Protein AF-A0A2E3XVN2-F1 (afdb_monomer_lite)

Structure (mmCIF, N/CA/C/O backbone):
data_AF-A0A2E3XVN2-F1
#
_entry.id   AF-A0A2E3XVN2-F1
#
loop_
_atom_site.group_PDB
_atom_site.id
_atom_site.type_symbol
_atom_site.label_atom_id
_atom_site.label_alt_id
_atom_site.label_comp_id
_atom_site.label_asym_id
_atom_site.label_entity_id
_atom_site.label_seq_id
_atom_site.pdbx_PDB_ins_code
_atom_site.Cartn_x
_atom_site.Cartn_y
_atom_site.Cartn_z
_atom_site.occupancy
_atom_site.B_iso_or_equiv
_atom_site.auth_seq_id
_atom_site.auth_comp_id
_atom_site.auth_asym_id
_atom_site.auth_atom_id
_atom_site.pdbx_PDB_model_num
ATOM 1 N N . MET A 1 1 ? -5.395 15.436 49.075 1.00 43.75 1 MET A N 1
ATOM 2 C CA . MET A 1 1 ? -4.969 14.298 48.230 1.00 43.75 1 MET A CA 1
ATOM 3 C C . MET A 1 1 ? -5.984 14.123 47.097 1.00 43.75 1 MET A C 1
ATOM 5 O O . MET A 1 1 ? -6.948 13.394 47.252 1.00 43.75 1 MET A O 1
ATOM 9 N N . LYS A 1 2 ? -5.852 14.884 46.005 1.00 46.12 2 LYS A N 1
ATOM 10 C CA . LYS A 1 2 ? -6.717 14.817 44.809 1.00 46.12 2 LYS A CA 1
ATOM 11 C C . LYS A 1 2 ? -5.854 15.128 43.582 1.00 46.12 2 LYS A C 1
ATOM 13 O O . LYS A 1 2 ? -5.981 16.195 43.007 1.00 46.12 2 LYS A O 1
ATOM 18 N N . SER A 1 3 ? -4.872 14.286 43.275 1.00 46.84 3 SER A N 1
ATOM 19 C CA . SER A 1 3 ? -4.075 14.438 42.047 1.00 46.84 3 SER A CA 1
ATOM 20 C C . SER A 1 3 ? -3.276 13.165 41.774 1.00 46.84 3 SER A C 1
ATOM 22 O O . SER A 1 3 ? -2.071 13.129 41.976 1.00 46.84 3 SER A O 1
ATOM 24 N N . LEU A 1 4 ? -3.965 12.070 41.442 1.00 49.28 4 LEU A N 1
ATOM 25 C CA . LEU A 1 4 ? -3.314 10.811 41.034 1.00 49.28 4 LEU A CA 1
ATOM 26 C C . LEU A 1 4 ? -4.170 9.944 40.092 1.00 49.28 4 LEU A C 1
ATOM 28 O O . LEU A 1 4 ? -3.746 8.861 39.714 1.00 49.28 4 LEU A O 1
ATOM 32 N N . PHE A 1 5 ? -5.348 10.417 39.666 1.00 47.03 5 PHE A N 1
ATOM 33 C CA . PHE A 1 5 ? -6.288 9.630 38.853 1.00 47.03 5 PHE A CA 1
ATOM 34 C C . PHE A 1 5 ? -6.243 9.918 37.343 1.00 47.03 5 PHE A C 1
ATOM 36 O O . PHE A 1 5 ? -7.022 9.337 36.599 1.00 47.03 5 PHE A O 1
ATOM 43 N N . ILE A 1 6 ? -5.350 10.796 36.873 1.00 52.28 6 ILE A N 1
ATOM 44 C CA . ILE A 1 6 ? -5.311 11.203 35.454 1.00 52.28 6 ILE A CA 1
ATOM 45 C C . ILE A 1 6 ? -4.233 10.440 34.656 1.00 52.28 6 ILE A C 1
ATOM 47 O O . ILE A 1 6 ? -4.350 10.320 33.441 1.00 52.28 6 ILE A O 1
ATOM 51 N N . LEU A 1 7 ? -3.230 9.829 35.303 1.00 45.56 7 LEU A N 1
ATOM 52 C CA . LEU A 1 7 ? -2.175 9.099 34.577 1.00 45.56 7 LEU A CA 1
ATOM 53 C C . LEU A 1 7 ? -2.591 7.705 34.067 1.00 45.56 7 LEU A C 1
ATOM 55 O O . LEU A 1 7 ? -1.933 7.169 33.182 1.00 45.56 7 LEU A O 1
ATOM 59 N N . SER A 1 8 ? -3.667 7.109 34.587 1.00 45.12 8 SER A N 1
ATOM 60 C CA . SER A 1 8 ? -4.096 5.752 34.213 1.00 45.12 8 SER A CA 1
ATOM 61 C C . SER A 1 8 ? -4.965 5.692 32.952 1.00 45.12 8 SER A C 1
ATOM 63 O O . SER A 1 8 ? -4.962 4.666 32.278 1.00 45.12 8 SER A O 1
ATOM 65 N N . LEU A 1 9 ? -5.663 6.772 32.575 1.00 43.88 9 LEU A N 1
ATOM 66 C CA . LEU A 1 9 ? -6.486 6.779 31.355 1.00 43.88 9 LEU A CA 1
ATOM 67 C C . LEU A 1 9 ? -5.659 6.900 30.064 1.00 43.88 9 LEU A C 1
ATOM 69 O O . LEU A 1 9 ? -6.075 6.386 29.031 1.00 43.88 9 LEU A O 1
ATOM 73 N N . VAL A 1 10 ? -4.475 7.520 30.120 1.00 46.09 10 VAL A N 1
ATOM 74 C CA . VAL A 1 10 ? -3.616 7.718 28.936 1.00 46.09 10 VAL A CA 1
ATOM 75 C C . VAL A 1 10 ? -2.917 6.419 28.508 1.00 46.09 10 VAL A C 1
ATOM 77 O O . VAL A 1 10 ? -2.615 6.241 27.333 1.00 46.09 10 VAL A O 1
ATOM 80 N N . LEU A 1 11 ? -2.683 5.467 29.420 1.00 46.75 11 LEU A N 1
ATOM 81 C CA . LEU A 1 11 ? -2.081 4.178 29.047 1.00 46.75 11 LEU A CA 1
ATOM 82 C C . LEU A 1 11 ? -3.059 3.232 28.330 1.00 46.75 11 LEU A C 1
ATOM 84 O O . LEU A 1 11 ? -2.631 2.452 27.483 1.00 46.75 11 LEU A O 1
ATOM 88 N N . ILE A 1 12 ? -4.359 3.302 28.634 1.00 49.62 12 ILE A N 1
ATOM 89 C CA . ILE A 1 12 ? -5.359 2.371 28.079 1.00 49.62 12 ILE A CA 1
ATOM 90 C C . ILE A 1 12 ? -5.738 2.754 26.64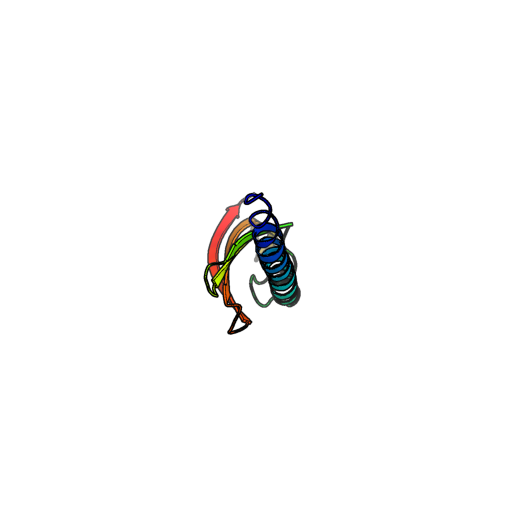0 1.00 49.62 12 ILE A C 1
ATOM 92 O O . ILE A 1 12 ? -5.923 1.875 25.794 1.00 49.62 12 ILE A O 1
ATOM 96 N N . SER A 1 13 ? -5.795 4.054 26.330 1.00 47.88 13 SER A N 1
ATOM 97 C CA . SER A 1 13 ? -6.033 4.515 24.959 1.00 47.88 13 SER A CA 1
ATOM 98 C C . SER A 1 13 ? -4.882 4.104 24.038 1.00 47.88 13 SER A C 1
ATOM 100 O O . SER A 1 13 ? -5.119 3.456 23.023 1.00 47.88 13 SER A O 1
ATOM 102 N N . ASN A 1 14 ? -3.633 4.366 24.435 1.00 51.03 14 ASN A N 1
ATOM 103 C CA . ASN A 1 14 ? -2.449 4.036 23.634 1.00 51.03 14 ASN A CA 1
ATOM 104 C C . ASN A 1 14 ? -2.300 2.530 23.354 1.00 51.03 14 ASN A C 1
ATOM 106 O O . ASN A 1 14 ? -1.875 2.155 22.264 1.00 51.03 14 ASN A O 1
ATOM 110 N N . MET A 1 15 ? -2.682 1.654 24.293 1.00 51.81 15 MET A N 1
ATOM 111 C CA . MET A 1 15 ? -2.677 0.203 24.051 1.00 51.81 15 MET A CA 1
ATOM 112 C C . MET A 1 15 ? -3.709 -0.230 23.004 1.00 51.81 15 MET A C 1
ATOM 114 O O . MET A 1 15 ? -3.425 -1.134 22.221 1.00 51.81 15 MET A O 1
ATOM 118 N N . SER A 1 16 ? -4.876 0.417 22.967 1.00 58.81 16 SER A N 1
ATOM 119 C CA . SER A 1 16 ? -5.925 0.107 21.988 1.00 58.81 16 SER A CA 1
ATOM 120 C C . SER A 1 16 ? -5.509 0.550 20.581 1.00 58.81 16 SER A C 1
ATOM 122 O O . SER A 1 16 ? -5.632 -0.227 19.638 1.00 58.81 16 SER A O 1
ATOM 124 N N . PHE A 1 17 ? -4.909 1.742 20.464 1.00 61.38 17 PHE A N 1
ATOM 125 C CA . PHE A 1 17 ? -4.368 2.262 19.202 1.00 61.38 17 PHE A CA 1
ATOM 126 C C . PHE A 1 17 ? -3.168 1.453 18.681 1.00 61.38 17 PHE A C 1
ATOM 128 O O . PHE A 1 17 ? -3.071 1.165 17.492 1.00 61.38 17 PHE A O 1
ATOM 135 N N . ALA A 1 18 ? -2.262 1.024 19.565 1.00 62.31 18 ALA A N 1
ATOM 136 C CA . ALA A 1 18 ? -1.131 0.186 19.163 1.00 62.31 18 ALA A CA 1
ATOM 137 C C . ALA A 1 18 ? -1.573 -1.219 18.709 1.00 62.31 18 ALA A C 1
ATOM 139 O O . ALA A 1 18 ? -0.923 -1.842 17.866 1.00 62.31 18 ALA A O 1
ATOM 140 N N . LEU A 1 19 ? -2.669 -1.740 19.272 1.00 63.75 19 LEU A N 1
ATOM 141 C CA . LEU A 1 19 ? -3.249 -3.007 18.838 1.00 63.75 19 LEU A CA 1
ATOM 142 C C . LEU A 1 19 ? -3.925 -2.863 17.468 1.00 63.75 19 LEU A C 1
ATOM 144 O O . LEU A 1 19 ? -3.715 -3.726 16.616 1.00 63.75 19 LEU A O 1
ATOM 148 N N . SER A 1 20 ? -4.663 -1.770 17.231 1.00 74.81 20 SER A N 1
ATOM 149 C CA . SER A 1 20 ? -5.287 -1.505 15.930 1.00 74.81 20 SER A CA 1
ATOM 150 C C . SER A 1 20 ? -4.246 -1.317 14.827 1.00 74.81 20 SER A C 1
ATOM 152 O O . SER A 1 20 ? -4.381 -1.935 13.778 1.00 74.81 20 SER A O 1
ATOM 154 N N . GLU A 1 21 ? -3.157 -0.581 15.078 1.00 82.50 21 GLU A N 1
ATOM 155 C CA . GLU A 1 21 ? -2.063 -0.425 14.106 1.00 82.50 21 GLU A CA 1
ATOM 156 C C . GLU A 1 21 ? -1.493 -1.782 13.665 1.00 82.50 21 GLU A C 1
ATOM 158 O O . GLU A 1 21 ? -1.340 -2.047 12.473 1.00 82.50 21 GLU A O 1
ATOM 163 N N . ARG A 1 22 ? -1.177 -2.662 14.624 1.00 83.06 22 ARG A N 1
ATOM 164 C CA . ARG A 1 22 ? -0.572 -3.968 14.324 1.00 83.06 22 ARG A CA 1
ATOM 165 C C . ARG A 1 22 ? -1.503 -4.877 13.538 1.00 83.06 22 ARG A C 1
ATOM 167 O O . ARG A 1 22 ? -1.035 -5.583 12.650 1.00 83.06 22 ARG A O 1
ATOM 174 N N . VAL A 1 23 ? -2.789 -4.890 13.887 1.00 82.44 23 VAL A N 1
ATOM 175 C CA . VAL A 1 23 ? -3.790 -5.687 13.170 1.00 82.44 23 VAL A CA 1
ATOM 176 C C . VAL A 1 23 ? -3.932 -5.164 11.747 1.00 82.44 23 VAL A C 1
ATOM 178 O O . VAL A 1 23 ? -3.750 -5.939 10.817 1.00 82.44 23 VAL A O 1
ATOM 181 N N . VAL A 1 24 ? -4.130 -3.855 11.572 1.00 84.00 24 VAL A N 1
ATOM 182 C CA . VAL A 1 24 ? -4.270 -3.229 10.250 1.00 84.00 24 VAL A CA 1
ATOM 183 C C . VAL A 1 24 ? -3.046 -3.508 9.377 1.00 84.00 24 VAL A C 1
ATOM 185 O O . VAL A 1 24 ? -3.185 -4.014 8.267 1.00 84.00 24 VAL A O 1
ATOM 188 N N . LYS A 1 25 ? -1.830 -3.280 9.893 1.00 87.44 25 LYS A N 1
ATOM 189 C CA . LYS A 1 25 ? -0.595 -3.593 9.158 1.00 87.44 25 LYS A CA 1
ATOM 190 C C . LYS A 1 25 ? -0.502 -5.069 8.772 1.00 87.44 25 LYS A C 1
ATOM 192 O O . LYS A 1 25 ? 0.024 -5.370 7.705 1.00 87.44 25 LYS A O 1
ATOM 197 N N . ARG A 1 26 ? -0.963 -5.998 9.615 1.00 87.44 26 ARG A N 1
ATOM 198 C CA . ARG A 1 26 ? -0.937 -7.433 9.296 1.00 87.44 26 ARG A CA 1
ATOM 199 C C . ARG A 1 26 ? -1.901 -7.767 8.160 1.00 87.44 26 ARG A C 1
ATOM 201 O O . ARG A 1 26 ? -1.462 -8.372 7.191 1.00 87.44 26 ARG A O 1
ATOM 208 N N . GLU A 1 27 ? -3.164 -7.365 8.277 1.00 85.44 27 GLU A N 1
ATOM 209 C CA . GLU A 1 27 ? -4.194 -7.663 7.268 1.00 85.44 27 GLU A CA 1
ATOM 210 C C . GLU A 1 27 ? -3.813 -7.070 5.901 1.00 85.44 27 GLU A C 1
ATOM 212 O O . GLU A 1 27 ? -3.830 -7.767 4.889 1.00 85.44 27 GLU A O 1
ATOM 217 N N . VAL A 1 28 ? -3.351 -5.813 5.875 1.00 86.56 28 VAL A N 1
ATOM 218 C CA . VAL A 1 28 ? -2.897 -5.149 4.640 1.00 86.56 28 VAL A CA 1
ATOM 219 C C . VAL A 1 28 ? -1.701 -5.872 4.017 1.00 86.56 28 VAL A C 1
ATOM 221 O O . VAL A 1 28 ? -1.676 -6.095 2.808 1.00 86.56 28 VAL A O 1
ATOM 224 N N . ASN A 1 29 ? -0.727 -6.302 4.826 1.00 88.56 29 ASN A N 1
ATOM 225 C CA . ASN A 1 29 ? 0.402 -7.085 4.322 1.00 88.56 29 ASN A CA 1
ATOM 226 C C . ASN A 1 29 ? -0.025 -8.443 3.750 1.00 88.56 29 ASN A C 1
ATOM 228 O O . ASN A 1 29 ? 0.576 -8.902 2.780 1.00 88.56 29 ASN A O 1
ATOM 232 N N . GLU A 1 30 ? -1.037 -9.100 4.320 1.00 88.00 30 GLU A N 1
ATOM 233 C CA . GLU A 1 30 ? -1.567 -10.356 3.777 1.00 88.00 30 GLU A CA 1
ATOM 234 C C . GLU A 1 30 ? -2.244 -10.140 2.416 1.00 88.00 30 GLU A C 1
ATOM 236 O O . GLU A 1 30 ? -1.966 -10.881 1.469 1.00 88.00 30 GLU A O 1
ATOM 241 N N . GLU A 1 31 ? -3.052 -9.090 2.271 1.00 86.31 31 GLU A N 1
ATOM 242 C CA . GLU A 1 31 ? -3.693 -8.743 0.996 1.00 86.31 31 GLU A CA 1
ATOM 243 C C . GLU A 1 31 ? -2.680 -8.319 -0.084 1.00 86.31 31 GLU A C 1
ATOM 245 O O . GLU A 1 31 ? -2.797 -8.744 -1.240 1.00 86.31 31 GLU A O 1
ATOM 250 N N . ILE A 1 32 ? -1.637 -7.564 0.288 1.00 88.25 32 ILE A N 1
ATOM 251 C CA . ILE A 1 32 ? -0.499 -7.255 -0.595 1.00 88.25 32 ILE A CA 1
ATOM 252 C C . ILE A 1 32 ? 0.203 -8.548 -1.000 1.00 88.25 32 ILE A C 1
ATOM 254 O O . ILE A 1 32 ? 0.382 -8.808 -2.183 1.00 88.25 32 ILE A O 1
ATOM 258 N N . ARG A 1 33 ? 0.544 -9.428 -0.056 1.00 88.44 33 ARG A N 1
ATOM 259 C CA . ARG A 1 33 ? 1.244 -10.684 -0.367 1.00 88.44 33 ARG A CA 1
ATOM 260 C C . ARG A 1 33 ? 0.465 -11.575 -1.337 1.00 88.44 33 ARG A C 1
ATOM 262 O O . ARG A 1 33 ? 1.072 -12.279 -2.142 1.00 88.44 33 ARG A O 1
ATOM 269 N N . ASN A 1 34 ? -0.862 -11.523 -1.272 1.00 85.75 34 ASN A N 1
ATOM 270 C CA . ASN A 1 34 ? -1.762 -12.230 -2.181 1.00 85.75 34 ASN A CA 1
AT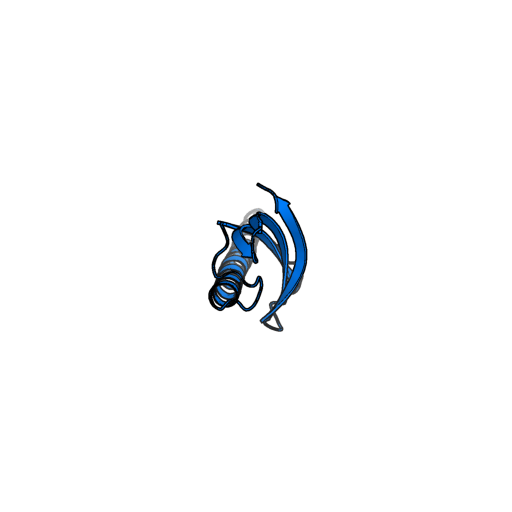OM 271 C C . ASN A 1 34 ? -1.934 -11.532 -3.547 1.00 85.75 34 ASN A C 1
ATOM 273 O O . ASN A 1 34 ? -2.640 -12.058 -4.408 1.00 85.75 34 ASN A O 1
ATOM 277 N N . GLY A 1 35 ? -1.311 -10.367 -3.754 1.00 80.62 35 GLY A N 1
ATOM 278 C CA . GLY A 1 35 ? -1.341 -9.579 -4.988 1.00 80.62 35 GLY A CA 1
ATOM 279 C C . GLY A 1 35 ? -2.666 -8.860 -5.244 1.00 80.62 35 GLY A C 1
ATOM 280 O O . GLY A 1 35 ? -2.910 -8.422 -6.365 1.00 80.62 35 GLY A O 1
ATOM 281 N N . ARG A 1 36 ? -3.545 -8.763 -4.239 1.00 81.19 36 ARG A N 1
ATOM 282 C CA . ARG A 1 36 ? -4.930 -8.291 -4.415 1.00 81.19 36 ARG A CA 1
ATOM 283 C C . ARG A 1 36 ? -5.078 -6.780 -4.363 1.00 81.19 36 ARG A C 1
ATOM 285 O O . ARG A 1 36 ? -5.991 -6.251 -4.984 1.00 81.19 36 ARG A O 1
ATOM 292 N N . LEU A 1 37 ? -4.189 -6.109 -3.637 1.00 80.69 37 LEU A N 1
ATOM 293 C CA . LEU A 1 37 ? -4.332 -4.689 -3.341 1.00 80.69 37 LEU A CA 1
ATOM 294 C C . LEU A 1 37 ? -3.598 -3.784 -4.336 1.00 80.69 37 LEU A C 1
ATOM 296 O O . LEU A 1 37 ? -4.184 -2.870 -4.900 1.00 80.69 37 LEU A O 1
ATOM 300 N N . LEU A 1 38 ? -2.309 -4.055 -4.551 1.00 82.62 38 LEU A N 1
ATOM 301 C CA . LEU A 1 38 ? -1.401 -3.190 -5.317 1.00 82.62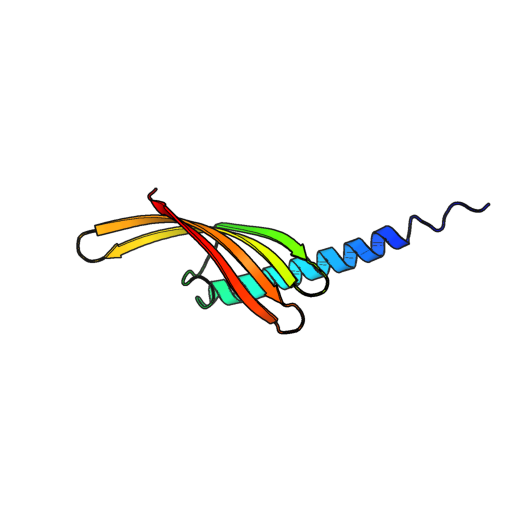 38 LEU A CA 1
ATOM 302 C C . LEU A 1 38 ? -0.831 -3.880 -6.565 1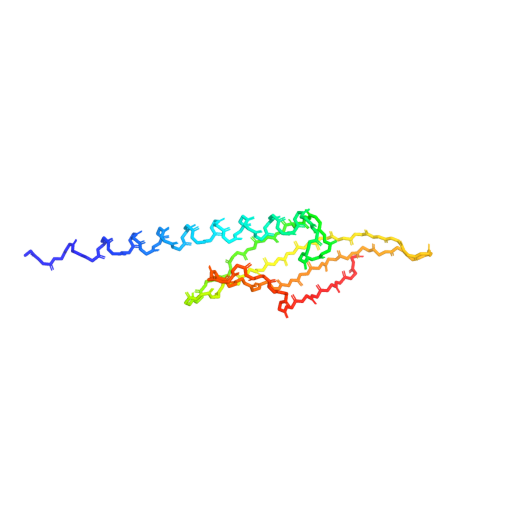.00 82.62 38 LEU A C 1
ATOM 304 O O . LEU A 1 38 ? 0.036 -3.337 -7.242 1.00 82.62 38 LEU A O 1
ATOM 308 N N . GLY A 1 39 ? -1.248 -5.120 -6.846 1.00 81.69 39 GLY A N 1
ATOM 309 C CA . GLY A 1 39 ? -0.656 -5.937 -7.912 1.00 81.69 39 GLY A CA 1
ATOM 310 C C . GLY A 1 39 ? 0.807 -6.339 -7.666 1.00 81.69 39 GLY A C 1
ATOM 311 O O . GLY A 1 39 ? 1.425 -6.949 -8.535 1.00 81.69 39 GLY A O 1
ATOM 312 N N . VAL A 1 40 ? 1.353 -6.036 -6.486 1.00 83.94 40 VAL A N 1
ATOM 313 C CA . VAL A 1 40 ? 2.685 -6.444 -6.023 1.00 83.94 40 VAL A CA 1
ATOM 314 C C . VAL A 1 40 ? 2.566 -7.335 -4.801 1.00 83.94 40 VAL A C 1
ATOM 316 O O . VAL A 1 40 ? 1.595 -7.236 -4.062 1.00 83.94 40 VAL A O 1
ATOM 319 N N . SER A 1 41 ? 3.562 -8.193 -4.577 1.00 86.38 41 SER A N 1
ATOM 320 C CA . SER A 1 41 ? 3.603 -9.117 -3.436 1.00 86.38 41 SER A CA 1
ATOM 321 C C . SER A 1 41 ? 4.364 -8.575 -2.222 1.00 86.38 41 SER A C 1
ATOM 323 O O . SER A 1 41 ? 4.534 -9.296 -1.237 1.00 86.38 41 SER A O 1
ATOM 325 N N . TYR A 1 42 ? 4.898 -7.357 -2.316 1.00 87.31 42 TYR A N 1
ATOM 326 C CA . TYR A 1 42 ? 5.748 -6.741 -1.304 1.00 87.31 42 TYR A CA 1
ATOM 327 C C . TYR A 1 42 ? 5.672 -5.212 -1.387 1.00 87.31 42 TYR A C 1
ATOM 329 O O . TYR A 1 42 ? 5.458 -4.669 -2.469 1.00 87.31 42 TYR A O 1
ATOM 337 N N . VAL A 1 43 ? 5.868 -4.552 -0.244 1.00 90.81 43 VAL A N 1
ATOM 338 C CA . VAL A 1 43 ? 6.036 -3.101 -0.109 1.00 90.81 43 VAL A CA 1
ATOM 339 C C . VAL A 1 43 ? 7.293 -2.820 0.708 1.00 90.81 43 VAL A C 1
ATOM 341 O O . VAL A 1 43 ? 7.529 -3.497 1.710 1.00 90.81 43 VAL A O 1
ATOM 344 N N . ASP A 1 44 ? 8.100 -1.855 0.268 1.00 91.94 44 ASP A N 1
ATOM 345 C CA . ASP A 1 44 ? 9.349 -1.464 0.931 1.00 91.94 44 ASP A CA 1
ATOM 346 C C . ASP A 1 44 ? 9.069 -0.773 2.265 1.00 91.94 44 ASP A C 1
ATOM 348 O O . ASP A 1 44 ? 9.674 -1.093 3.291 1.00 91.94 44 ASP A O 1
ATOM 352 N N . GLU A 1 45 ? 8.099 0.138 2.254 1.00 92.56 45 GLU A N 1
ATOM 353 C CA . GLU A 1 45 ? 7.667 0.889 3.423 1.00 92.56 45 GLU A CA 1
ATOM 354 C C . GLU A 1 45 ? 6.142 0.859 3.530 1.00 92.56 45 GLU A C 1
ATOM 356 O O . GLU A 1 45 ? 5.430 0.938 2.529 1.00 92.56 45 GLU A O 1
ATOM 361 N N . LEU A 1 46 ? 5.644 0.714 4.760 1.00 91.38 46 LEU A N 1
ATOM 362 C CA . LEU A 1 46 ? 4.219 0.747 5.081 1.00 91.38 46 LEU A CA 1
ATOM 363 C C . LEU A 1 46 ? 4.029 1.447 6.429 1.00 91.38 46 LEU A C 1
ATOM 365 O O . LEU A 1 46 ? 4.170 0.831 7.498 1.00 91.38 46 LEU A O 1
ATOM 369 N N . ASN A 1 47 ? 3.719 2.741 6.393 1.00 92.00 47 ASN A N 1
ATOM 370 C CA . ASN A 1 47 ? 3.587 3.553 7.596 1.00 92.00 47 ASN A CA 1
ATOM 371 C C . ASN A 1 47 ? 2.122 3.788 7.932 1.00 92.00 47 ASN A C 1
ATOM 373 O O . ASN A 1 47 ? 1.312 4.163 7.097 1.00 92.00 47 ASN A O 1
ATOM 377 N N . PHE A 1 48 ? 1.767 3.584 9.195 1.00 90.12 48 PHE A N 1
ATOM 378 C CA . PHE A 1 48 ? 0.413 3.842 9.661 1.00 90.12 48 PHE A CA 1
ATOM 379 C C . PHE A 1 48 ? 0.273 5.323 10.006 1.00 90.12 48 PHE A C 1
ATOM 381 O O . PHE A 1 48 ? 0.985 5.823 10.877 1.00 90.12 48 PHE A O 1
ATOM 388 N N . LEU A 1 49 ? -0.635 6.013 9.320 1.00 89.25 49 LEU A N 1
ATOM 389 C CA . LEU A 1 49 ? -0.834 7.456 9.463 1.00 89.25 49 LEU A CA 1
ATOM 390 C C . LEU A 1 49 ? -1.791 7.777 10.615 1.00 89.25 49 LEU A C 1
ATOM 392 O O . LEU A 1 49 ? -1.637 8.787 11.302 1.00 89.25 49 LEU A O 1
ATOM 396 N N . GLY A 1 50 ? -2.759 6.895 10.858 1.00 85.69 50 GLY A N 1
ATOM 397 C CA . GLY A 1 50 ? -3.718 7.005 11.951 1.00 85.69 50 GLY A CA 1
ATOM 398 C C . GLY A 1 50 ? -5.048 6.344 11.615 1.00 85.69 50 GLY A C 1
ATOM 399 O O . GLY A 1 50 ? -5.257 5.891 10.493 1.00 85.69 50 GLY A O 1
ATOM 400 N N . CYS A 1 51 ? -5.962 6.328 12.585 1.00 83.62 51 CYS A N 1
ATOM 401 C CA . CYS A 1 51 ? -7.368 6.018 12.344 1.00 83.62 51 CYS A CA 1
ATOM 402 C C . CYS A 1 51 ? -8.252 7.140 12.874 1.00 83.62 51 CYS A C 1
ATOM 404 O O . CYS A 1 51 ? -7.965 7.727 13.923 1.00 83.62 51 CYS A O 1
ATOM 406 N N . ASN A 1 52 ? -9.351 7.394 12.172 1.00 84.56 52 ASN A N 1
ATOM 407 C CA . ASN A 1 52 ? -10.523 8.006 12.783 1.00 84.56 52 ASN A CA 1
ATOM 408 C C . ASN A 1 52 ? -11.396 6.908 13.428 1.00 84.56 52 ASN A C 1
ATOM 410 O O . ASN A 1 52 ? -10.878 5.859 13.802 1.00 84.56 52 ASN A O 1
ATOM 414 N N . GLU A 1 53 ? -12.696 7.154 13.604 1.00 78.44 53 GLU A N 1
ATOM 415 C CA . GLU A 1 53 ? -13.633 6.220 14.243 1.00 78.44 53 GLU A CA 1
ATOM 416 C C . GLU A 1 53 ? -13.528 4.783 13.702 1.00 78.44 53 GLU A C 1
ATOM 418 O O . GLU A 1 53 ? -13.494 3.853 14.504 1.00 78.44 53 GLU A O 1
ATOM 423 N N . ASN A 1 54 ? -13.416 4.607 12.378 1.00 81.44 54 ASN A N 1
ATOM 424 C CA . ASN A 1 54 ? -13.388 3.280 11.739 1.00 81.44 54 ASN A CA 1
ATOM 425 C C . ASN A 1 54 ? -12.422 3.187 10.548 1.00 81.44 54 ASN A C 1
ATOM 427 O O . ASN A 1 54 ? -12.139 2.094 10.066 1.00 81.44 54 ASN A O 1
ATOM 431 N N . LEU A 1 55 ? -11.964 4.329 10.033 1.00 85.06 55 LEU A N 1
ATOM 432 C CA . LEU A 1 55 ? -11.145 4.409 8.836 1.00 85.06 55 LEU A CA 1
ATOM 433 C C . LEU A 1 55 ? -9.703 4.675 9.240 1.00 85.06 55 LEU A C 1
ATOM 435 O O . LEU A 1 55 ? -9.396 5.710 9.838 1.00 85.06 55 LEU A O 1
ATOM 439 N N . CYS A 1 56 ? -8.832 3.744 8.893 1.00 87.62 56 CYS A N 1
ATOM 440 C CA . CYS A 1 56 ? -7.399 3.850 9.074 1.00 87.62 56 CYS A CA 1
ATOM 441 C C . CYS A 1 56 ? -6.726 4.192 7.751 1.00 87.62 56 CYS 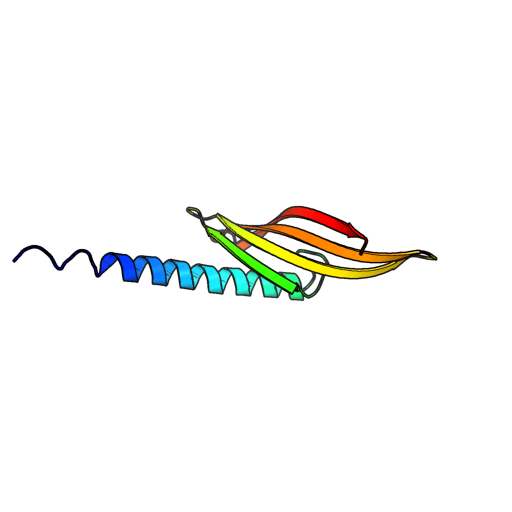A C 1
ATOM 443 O O . CYS A 1 56 ? -7.147 3.714 6.701 1.00 87.62 56 CYS A O 1
ATOM 445 N N . GLU A 1 57 ? -5.669 4.991 7.796 1.00 91.38 57 GLU A N 1
ATOM 446 C CA . GLU A 1 57 ? -4.865 5.313 6.619 1.00 91.38 57 GLU A CA 1
ATOM 447 C C . GLU A 1 57 ? -3.438 4.791 6.803 1.00 91.38 57 GLU A C 1
ATOM 449 O O . GLU A 1 57 ? -2.852 4.906 7.888 1.00 91.38 57 GLU A O 1
ATOM 454 N N . LEU A 1 58 ? -2.877 4.215 5.741 1.00 92.00 58 LEU A N 1
ATOM 455 C CA . LEU A 1 58 ? -1.469 3.839 5.668 1.00 92.00 58 LEU A CA 1
ATOM 456 C C . LEU A 1 58 ? -0.834 4.481 4.442 1.00 92.00 58 LEU A C 1
ATOM 458 O O . LEU A 1 58 ? -1.414 4.406 3.359 1.00 92.00 58 LEU A O 1
ATOM 462 N N . ASP A 1 59 ? 0.354 5.059 4.597 1.00 95.00 59 ASP A N 1
ATOM 463 C CA . ASP A 1 59 ? 1.217 5.294 3.445 1.00 95.00 59 ASP A CA 1
ATOM 464 C C . ASP A 1 59 ? 1.918 3.998 3.061 1.00 95.00 59 ASP A C 1
ATOM 466 O O . ASP A 1 59 ? 2.148 3.122 3.904 1.00 95.00 59 ASP A O 1
ATOM 470 N N . PHE A 1 60 ? 2.235 3.885 1.780 1.00 93.62 60 PHE A N 1
ATOM 471 C CA . PHE A 1 60 ? 3.117 2.847 1.292 1.00 93.62 60 PHE A CA 1
ATOM 472 C C . PHE A 1 60 ? 4.087 3.411 0.264 1.00 93.62 60 PHE A C 1
ATOM 474 O O . PHE A 1 60 ? 3.752 4.339 -0.479 1.00 93.62 60 PHE A O 1
ATOM 481 N N . THR A 1 61 ? 5.234 2.749 0.164 1.00 95.06 61 THR A N 1
ATOM 482 C CA . THR A 1 61 ? 6.194 2.912 -0.926 1.00 95.06 61 THR A CA 1
ATOM 483 C C . THR A 1 61 ? 6.663 1.535 -1.371 1.00 95.06 61 THR A C 1
ATOM 485 O O . THR A 1 61 ? 6.897 0.653 -0.540 1.00 95.06 61 THR A O 1
ATOM 488 N N . TYR A 1 62 ? 6.780 1.326 -2.679 1.00 93.75 62 TYR A N 1
ATOM 489 C CA . TYR A 1 62 ? 7.395 0.129 -3.236 1.00 93.75 62 TYR A CA 1
ATOM 490 C C . TYR A 1 62 ? 8.068 0.407 -4.576 1.00 93.75 62 TYR A C 1
ATOM 492 O O . TYR A 1 62 ? 7.604 1.245 -5.352 1.00 93.75 62 TYR A O 1
ATOM 500 N N . GLN A 1 63 ? 9.114 -0.351 -4.881 1.00 93.62 63 GLN A N 1
ATOM 501 C CA . GLN A 1 63 ? 9.726 -0.366 -6.206 1.00 93.62 63 GLN A CA 1
ATOM 502 C C . GLN A 1 63 ? 9.263 -1.575 -7.023 1.00 93.62 63 GLN A C 1
ATOM 504 O O . GLN A 1 63 ? 9.075 -2.683 -6.510 1.00 93.62 63 GLN A O 1
ATOM 509 N N . THR A 1 64 ? 9.038 -1.369 -8.318 1.00 90.25 64 THR A N 1
ATOM 510 C CA . THR A 1 64 ? 8.693 -2.442 -9.246 1.00 90.25 64 THR A CA 1
ATOM 511 C C . THR A 1 64 ? 9.361 -2.225 -10.588 1.00 90.25 64 THR A C 1
ATOM 513 O O . THR A 1 64 ? 9.324 -1.138 -11.157 1.00 90.25 64 THR A O 1
ATOM 516 N N . SER A 1 65 ? 9.920 -3.299 -11.126 1.00 90.94 65 SER A N 1
ATOM 517 C CA . SER A 1 65 ? 10.544 -3.290 -12.440 1.00 90.94 65 SER A CA 1
ATOM 518 C C . SER A 1 65 ? 9.885 -4.342 -13.323 1.00 90.94 65 SER A C 1
ATOM 520 O O . SER A 1 65 ? 9.437 -5.397 -12.860 1.00 90.94 65 SER A O 1
ATOM 522 N N . GLY A 1 66 ? 9.837 -4.075 -14.620 1.00 88.56 66 GLY A N 1
ATOM 523 C CA . GLY A 1 66 ? 9.270 -4.995 -15.595 1.00 88.56 66 GLY A CA 1
ATOM 524 C C . GLY A 1 66 ? 9.678 -4.628 -17.010 1.00 88.56 66 GLY A C 1
ATOM 525 O O . GLY A 1 66 ? 10.235 -3.564 -17.255 1.00 88.56 66 GLY A O 1
ATOM 526 N N . CYS A 1 67 ? 9.407 -5.522 -17.956 1.00 89.81 67 CYS A N 1
ATOM 527 C CA . CYS A 1 67 ? 9.624 -5.246 -19.371 1.00 89.81 67 CYS A CA 1
ATOM 528 C C . CYS A 1 67 ? 8.358 -5.572 -20.161 1.00 89.81 67 CYS A C 1
ATOM 530 O O . CYS A 1 67 ? 7.770 -6.645 -20.008 1.00 89.81 67 CYS A O 1
ATOM 532 N N . HIS A 1 68 ? 7.953 -4.646 -21.024 1.00 85.00 68 HIS A N 1
ATOM 533 C CA . HIS A 1 68 ? 6.884 -4.825 -21.991 1.00 85.00 68 HIS A CA 1
ATOM 534 C C . HIS A 1 68 ? 7.444 -4.615 -23.398 1.00 85.00 68 HIS A C 1
ATOM 536 O O . HIS A 1 68 ? 7.875 -3.520 -23.749 1.00 85.00 68 HIS A O 1
ATOM 542 N N . TRP A 1 69 ? 7.437 -5.690 -24.190 1.00 88.25 69 TRP A N 1
ATOM 543 C CA . TRP A 1 69 ? 8.049 -5.749 -25.522 1.00 88.25 69 TRP A CA 1
ATOM 544 C C . TRP A 1 69 ? 9.536 -5.361 -25.498 1.00 88.25 69 TRP A C 1
ATOM 546 O O . TRP A 1 69 ? 10.357 -6.175 -25.085 1.00 88.25 69 TRP A O 1
ATOM 556 N N . ASP A 1 70 ? 9.876 -4.155 -25.942 1.00 90.31 70 ASP A N 1
ATOM 557 C CA . ASP A 1 70 ? 11.223 -3.591 -26.051 1.00 90.31 70 ASP A CA 1
ATOM 558 C C . ASP A 1 70 ? 11.506 -2.474 -25.032 1.00 90.31 70 ASP A C 1
ATOM 560 O O . ASP A 1 70 ? 12.600 -1.910 -25.025 1.00 90.31 70 ASP A O 1
ATOM 564 N N . MET A 1 71 ? 10.553 -2.177 -24.146 1.00 84.06 71 MET A N 1
ATOM 565 C CA . MET A 1 71 ? 10.705 -1.179 -23.092 1.00 84.06 71 MET A CA 1
ATOM 566 C C . MET A 1 71 ? 10.742 -1.859 -21.729 1.00 84.06 71 MET A C 1
ATOM 568 O O . MET A 1 71 ? 9.812 -2.574 -21.354 1.00 84.06 71 MET A O 1
ATOM 572 N N . CYS A 1 72 ? 11.811 -1.617 -20.980 1.00 91.44 72 CYS A N 1
ATOM 573 C CA . CYS A 1 72 ? 11.864 -1.940 -19.563 1.00 91.44 72 CYS A CA 1
ATOM 574 C C . CYS A 1 72 ? 11.602 -0.673 -18.756 1.00 91.44 72 CYS A C 1
ATOM 576 O O . CYS A 1 72 ? 12.039 0.409 -19.146 1.00 91.44 72 CYS A O 1
ATOM 578 N N . TYR A 1 73 ? 10.878 -0.829 -17.659 1.00 89.62 73 TYR A N 1
ATOM 579 C CA . TYR A 1 73 ? 10.616 0.220 -16.693 1.00 89.62 73 TYR A CA 1
ATOM 580 C C . TYR A 1 73 ? 11.171 -0.199 -15.341 1.00 89.62 73 TYR A C 1
ATOM 582 O O . TYR A 1 73 ? 11.176 -1.385 -14.992 1.00 89.62 73 TYR A O 1
ATOM 590 N N . ASP A 1 74 ? 11.603 0.800 -14.593 1.00 93.75 74 ASP A N 1
ATOM 591 C CA . ASP A 1 74 ? 11.867 0.701 -13.173 1.00 93.75 74 ASP A CA 1
ATOM 592 C C . ASP A 1 74 ? 11.119 1.858 -12.524 1.00 93.75 74 ASP A C 1
ATOM 594 O O . ASP A 1 74 ? 11.297 3.010 -12.917 1.00 93.75 74 ASP A O 1
ATOM 598 N N . LEU A 1 75 ? 10.184 1.530 -11.639 1.00 93.25 75 LEU A N 1
ATOM 599 C CA . LEU A 1 75 ? 9.240 2.480 -11.077 1.00 93.25 75 LEU A CA 1
ATOM 600 C C . LEU A 1 75 ? 9.340 2.473 -9.562 1.00 93.25 75 LEU A C 1
ATOM 602 O O . LEU A 1 75 ? 9.323 1.412 -8.938 1.00 93.25 75 LEU A O 1
ATOM 606 N N . GLU A 1 76 ? 9.315 3.661 -8.974 1.00 95.44 76 GLU A N 1
ATOM 607 C CA . GLU A 1 76 ? 9.001 3.848 -7.564 1.00 95.44 76 GLU A CA 1
ATOM 608 C C . GLU A 1 76 ? 7.563 4.336 -7.441 1.00 95.44 76 GLU A C 1
ATOM 610 O O . GLU A 1 76 ? 7.197 5.391 -7.963 1.00 95.44 76 GLU A O 1
ATOM 615 N N . CYS A 1 77 ? 6.737 3.546 -6.764 1.00 94.19 77 CYS A N 1
ATOM 616 C CA . CYS A 1 77 ? 5.341 3.846 -6.512 1.00 94.19 77 CYS A CA 1
ATOM 617 C C . CYS A 1 77 ? 5.142 4.195 -5.040 1.00 94.19 77 CYS A C 1
ATOM 619 O O . CYS A 1 77 ? 5.576 3.463 -4.154 1.00 94.19 77 CYS A O 1
ATOM 621 N N . SER A 1 78 ? 4.423 5.281 -4.780 1.00 95.94 78 SER A N 1
ATOM 622 C CA . SER A 1 78 ? 4.008 5.692 -3.439 1.00 95.94 78 SER A CA 1
ATOM 623 C C . SER A 1 78 ? 2.534 6.074 -3.429 1.00 95.94 78 SER A C 1
ATOM 625 O O . SER A 1 78 ? 1.957 6.413 -4.468 1.00 95.94 78 SER A O 1
ATOM 627 N N . GLY A 1 79 ? 1.894 5.990 -2.268 1.00 94.62 79 GLY A N 1
ATOM 628 C CA . GLY A 1 79 ? 0.468 6.264 -2.179 1.00 94.62 79 GLY A CA 1
ATOM 629 C C . GLY A 1 79 ? -0.114 6.115 -0.786 1.00 94.62 79 GLY A C 1
ATOM 630 O O . GLY A 1 79 ? 0.606 5.991 0.205 1.00 94.62 79 GLY A O 1
ATOM 631 N N . VAL A 1 80 ? -1.446 6.135 -0.732 1.00 93.50 80 VAL A N 1
ATOM 632 C CA . VAL A 1 80 ? -2.214 5.987 0.507 1.00 93.50 80 VAL A CA 1
ATOM 633 C C . VAL A 1 80 ? -3.279 4.913 0.336 1.00 93.50 80 VAL A C 1
ATOM 635 O O . VAL A 1 80 ? -4.089 4.949 -0.595 1.00 93.50 80 VAL A O 1
ATOM 638 N N . LEU A 1 81 ? -3.293 3.979 1.279 1.00 91.44 81 LEU A N 1
ATOM 639 C CA . LEU A 1 81 ? -4.337 2.981 1.458 1.00 91.44 81 LEU A CA 1
ATOM 640 C C . LEU A 1 81 ? -5.280 3.422 2.568 1.00 91.44 81 LEU A C 1
ATOM 642 O O . LEU A 1 81 ? -4.842 3.917 3.608 1.00 91.44 81 LEU A O 1
ATOM 646 N N . THR A 1 82 ? -6.569 3.190 2.365 1.00 88.75 82 THR A N 1
ATOM 647 C CA . THR A 1 82 ? -7.595 3.356 3.393 1.00 88.75 82 THR A CA 1
ATOM 648 C C . THR A 1 82 ? -8.144 1.995 3.782 1.00 88.75 82 THR A C 1
ATOM 650 O O . THR A 1 82 ? -8.488 1.200 2.913 1.00 88.75 82 THR A O 1
ATOM 653 N N . PHE A 1 83 ? -8.231 1.728 5.079 1.00 84.38 83 PHE A N 1
ATOM 654 C CA . PHE A 1 83 ? -8.702 0.469 5.639 1.00 84.38 83 PHE A CA 1
ATOM 655 C C . PHE A 1 83 ? -9.879 0.725 6.576 1.00 84.38 83 PHE A C 1
ATOM 657 O O . PHE A 1 83 ? -9.715 1.403 7.593 1.00 84.38 83 PHE A O 1
ATOM 664 N N . ASP A 1 84 ? -11.050 0.177 6.259 1.00 84.62 84 ASP A N 1
ATOM 665 C CA . ASP A 1 84 ? -12.198 0.192 7.165 1.00 84.62 84 ASP A CA 1
ATOM 666 C C . ASP A 1 84 ? -12.111 -0.996 8.134 1.00 84.62 84 ASP A C 1
ATOM 668 O O . ASP A 1 84 ? -12.142 -2.160 7.729 1.00 84.62 84 ASP A O 1
ATOM 672 N N . THR A 1 85 ? -12.007 -0.720 9.435 1.00 74.00 85 THR A N 1
ATOM 673 C CA . THR A 1 85 ? -11.854 -1.763 10.460 1.00 74.00 85 THR A CA 1
ATOM 674 C C . THR A 1 85 ? -13.135 -2.530 10.780 1.00 74.00 85 THR A C 1
ATOM 676 O O . THR A 1 85 ? -13.055 -3.582 11.413 1.00 74.00 85 THR A O 1
ATOM 679 N N . ASN A 1 86 ? -14.304 -2.025 10.381 1.00 75.81 86 ASN A N 1
ATOM 680 C CA . ASN A 1 86 ? -15.588 -2.699 10.575 1.00 75.81 86 ASN A CA 1
ATOM 681 C C . ASN A 1 86 ? -15.908 -3.632 9.407 1.00 75.81 86 ASN A C 1
ATOM 683 O O . ASN A 1 86 ? -16.436 -4.723 9.624 1.00 75.81 86 ASN A O 1
ATOM 687 N N . GLU A 1 87 ? -15.589 -3.207 8.184 1.00 70.31 87 GLU A N 1
ATOM 688 C CA . GLU A 1 87 ? -15.872 -3.975 6.968 1.00 70.31 87 GLU A CA 1
ATOM 689 C C . GLU A 1 87 ? -14.680 -4.820 6.492 1.00 70.31 87 GLU A C 1
ATOM 691 O O . GLU A 1 87 ? -14.861 -5.710 5.663 1.00 70.31 87 GLU A O 1
ATOM 696 N N . LEU A 1 88 ? -13.479 -4.593 7.045 1.00 67.06 88 LEU A N 1
ATOM 697 C CA . LEU A 1 88 ? -12.215 -5.204 6.605 1.00 67.06 88 LEU A CA 1
ATOM 698 C C . LEU A 1 88 ? -11.947 -4.966 5.110 1.00 67.06 88 LEU A C 1
ATOM 700 O O . LEU A 1 88 ? -11.360 -5.802 4.422 1.00 67.06 88 LEU A O 1
ATOM 704 N N . VAL A 1 89 ? -12.403 -3.822 4.602 1.00 68.12 89 VAL A N 1
ATOM 705 C CA . VAL A 1 89 ? -12.218 -3.409 3.211 1.00 68.12 89 VAL A CA 1
ATOM 706 C C . VAL A 1 89 ? -10.990 -2.517 3.139 1.00 68.12 89 VAL A C 1
ATOM 708 O O . VAL A 1 89 ? -10.824 -1.605 3.949 1.00 68.12 89 VAL A O 1
ATOM 711 N N . THR A 1 90 ? -10.124 -2.799 2.169 1.00 79.06 90 THR A N 1
ATOM 712 C CA . THR A 1 90 ? -8.950 -1.977 1.883 1.00 79.06 90 THR A CA 1
ATOM 713 C C . THR A 1 90 ? -9.101 -1.377 0.497 1.00 79.06 90 THR A C 1
ATOM 715 O O . THR A 1 90 ? -9.232 -2.116 -0.476 1.00 79.06 90 THR A O 1
ATOM 718 N N . ASP A 1 91 ? -9.035 -0.056 0.416 1.00 82.56 91 ASP A N 1
ATOM 719 C CA . ASP A 1 91 ? -9.146 0.690 -0.831 1.00 82.56 91 ASP A CA 1
ATOM 720 C C . ASP A 1 91 ? -7.866 1.484 -1.102 1.00 82.56 91 ASP A C 1
ATOM 722 O O . ASP A 1 91 ? -7.225 2.019 -0.190 1.00 82.56 91 ASP A O 1
ATOM 726 N N . LEU A 1 92 ? -7.502 1.578 -2.381 1.00 85.00 92 LEU A N 1
ATOM 727 C CA . LEU A 1 92 ? -6.426 2.443 -2.847 1.00 85.00 92 LEU A CA 1
ATOM 728 C C . LEU A 1 92 ? -6.976 3.850 -3.083 1.00 85.00 92 LEU A C 1
ATOM 730 O O . LEU A 1 92 ? -7.718 4.083 -4.037 1.00 85.00 92 LEU A O 1
ATOM 734 N N . LYS A 1 93 ? -6.601 4.792 -2.216 1.00 84.31 93 LYS A N 1
ATOM 735 C CA . LYS A 1 93 ? -7.046 6.187 -2.305 1.00 84.31 93 LYS A CA 1
ATOM 736 C C . LYS A 1 93 ? -6.260 6.955 -3.361 1.00 84.31 93 LYS A C 1
ATOM 738 O O . LYS A 1 93 ? -6.844 7.675 -4.165 1.00 84.31 93 LYS A O 1
ATOM 743 N N . GLU A 1 94 ? -4.940 6.801 -3.345 1.00 85.81 94 GLU A N 1
ATOM 744 C CA . GLU A 1 94 ? -4.026 7.457 -4.276 1.00 85.81 94 GLU A CA 1
ATOM 745 C C . GLU A 1 94 ? -2.802 6.575 -4.518 1.00 85.81 94 GLU A C 1
ATOM 747 O O . GLU A 1 94 ? -2.315 5.921 -3.596 1.00 85.81 94 GLU A O 1
ATOM 752 N N . GLN A 1 95 ? -2.305 6.591 -5.754 1.00 91.38 95 GLN A N 1
ATOM 753 C CA . GLN A 1 95 ? -1.031 6.002 -6.136 1.00 91.38 95 GLN A CA 1
ATOM 754 C C . GLN A 1 95 ? -0.373 6.871 -7.200 1.00 91.38 95 GLN A C 1
ATOM 756 O O . GLN A 1 95 ? -0.992 7.208 -8.211 1.00 91.38 95 GLN A O 1
ATOM 761 N N . ASN A 1 96 ? 0.896 7.183 -6.984 1.00 94.31 96 ASN A N 1
ATOM 762 C CA . ASN A 1 96 ? 1.744 7.858 -7.944 1.00 94.31 96 ASN A CA 1
ATOM 763 C C . ASN A 1 96 ? 3.000 7.019 -8.174 1.00 94.31 96 ASN A C 1
ATOM 765 O O . ASN A 1 96 ? 3.633 6.593 -7.212 1.00 94.31 96 ASN A O 1
ATOM 769 N N . CYS A 1 97 ? 3.358 6.800 -9.437 1.00 93.50 97 CYS A N 1
ATOM 770 C CA . C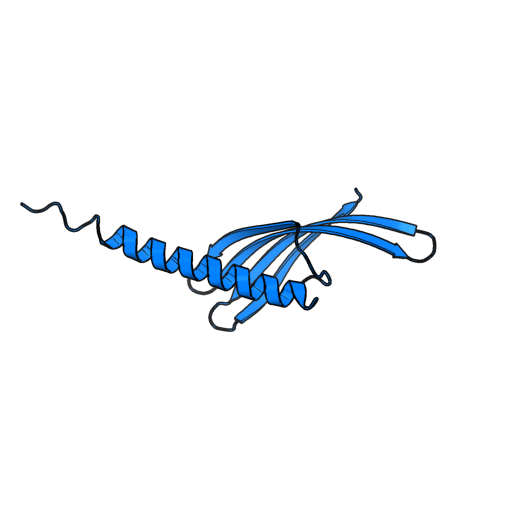YS A 1 97 ? 4.559 6.063 -9.813 1.00 93.50 97 CYS A CA 1
ATOM 771 C C . CYS A 1 97 ? 5.451 6.946 -10.681 1.00 93.50 97 CYS A C 1
ATOM 773 O O . CYS A 1 97 ? 4.961 7.597 -11.606 1.00 93.50 97 CYS A O 1
ATOM 775 N N . ILE A 1 98 ? 6.746 6.959 -10.378 1.00 94.94 98 ILE A N 1
ATOM 776 C CA . ILE A 1 98 ? 7.763 7.712 -11.113 1.00 94.94 98 ILE A CA 1
ATOM 777 C C . ILE A 1 98 ? 8.839 6.767 -11.643 1.00 94.94 98 ILE A C 1
ATOM 779 O O . ILE A 1 98 ? 9.137 5.764 -11.000 1.00 94.94 98 ILE A O 1
ATOM 783 N N . ASP A 1 99 ? 9.410 7.100 -12.800 1.00 92.75 99 ASP A N 1
ATOM 784 C CA . ASP A 1 99 ? 10.566 6.388 -13.351 1.00 92.75 99 ASP A CA 1
ATOM 785 C C . ASP A 1 99 ? 11.814 6.630 -12.484 1.00 92.75 99 ASP A C 1
ATOM 787 O O . ASP A 1 99 ? 12.061 7.766 -12.058 1.00 92.75 99 ASP A O 1
ATOM 791 N N . LEU A 1 100 ? 12.583 5.562 -12.244 1.00 87.81 100 LEU A N 1
ATOM 792 C CA . LEU A 1 100 ? 13.863 5.564 -11.521 1.00 87.81 100 LEU A CA 1
ATOM 793 C C . LEU A 1 100 ? 15.080 5.804 -12.431 1.00 87.81 100 LEU A C 1
ATOM 795 O O . LEU A 1 100 ? 15.072 5.369 -13.607 1.00 87.81 100 LEU A O 1
#

Radius of gyration: 18.29 Å; chains: 1; bounding box: 30×27×74 Å

pLDDT: mean 80.07, std 15.61, range [43.75, 95.94]

Secondary structure (DSSP, 8-state):
---SSSHHHHHHHHHHHHHHHHHHHHHHHHHHHTTSSSSSS--SEEEEEEE-SSEEEEEEEEEEEEEETTEEEEEEEEEEEEEETTTTEEEEEEEEEEE-

Sequence (100 aa):
MKSLFILSLVLISNMSFALSERVVKREVNEEIRNGRLLGVSYVDELNFLGCNENLCELDFTYQTSGCHWDMCYDLECSGVLTFDTNELVTDLKEQNCIDL

Foldseek 3Di:
DPPDPPPVVVVVVVVVQVVVVVVLVVLVLVCLCVCNAPVHNDFPDWAWPGDDPFKTKIKTWHWDWDDDDPDIFIKIKIAMWIAGNVVRDIHTPDMDIDTD